Protein AF-J4GUA0-F1 (afdb_monomer_lite)

Structure (mmCIF, N/CA/C/O backbone):
data_AF-J4GUA0-F1
#
_entry.id   AF-J4GUA0-F1
#
loop_
_atom_site.group_PDB
_atom_site.id
_atom_site.type_symbol
_atom_site.label_atom_id
_atom_site.label_alt_id
_atom_site.label_comp_id
_atom_site.label_asym_id
_atom_site.label_entity_id
_atom_site.label_seq_id
_atom_site.pdbx_PDB_ins_code
_atom_site.Cartn_x
_atom_site.Cartn_y
_atom_site.Cartn_z
_atom_site.occupancy
_atom_site.B_iso_or_equiv
_atom_site.auth_seq_id
_atom_site.auth_comp_id
_atom_site.auth_asym_id
_atom_site.auth_atom_id
_atom_site.pdbx_PDB_model_num
ATOM 1 N N . MET A 1 1 ? -9.882 11.630 -5.576 1.00 51.41 1 MET A N 1
ATOM 2 C CA . MET A 1 1 ? -10.985 12.490 -5.086 1.00 51.41 1 MET A CA 1
ATOM 3 C C . MET A 1 1 ? -12.360 11.864 -5.324 1.00 51.41 1 MET A C 1
ATOM 5 O O . MET A 1 1 ? -13.054 11.654 -4.345 1.00 51.41 1 MET A O 1
ATOM 9 N N . LEU A 1 2 ? -12.732 11.453 -6.547 1.00 52.97 2 LEU A N 1
ATOM 10 C CA . LEU A 1 2 ? -14.028 10.782 -6.802 1.00 52.97 2 LEU A CA 1
ATOM 11 C C . LEU A 1 2 ? -14.232 9.486 -5.990 1.00 52.97 2 LEU A C 1
ATOM 13 O O . LEU A 1 2 ? -15.290 9.285 -5.406 1.00 52.97 2 LEU A O 1
ATOM 17 N N . ILE A 1 3 ? -13.191 8.656 -5.872 1.00 54.25 3 ILE A N 1
ATOM 18 C CA . ILE A 1 3 ? -13.221 7.415 -5.076 1.00 54.25 3 ILE A CA 1
ATOM 19 C C . ILE A 1 3 ? -13.455 7.694 -3.584 1.00 54.25 3 ILE A C 1
ATOM 21 O O . ILE A 1 3 ? -14.158 6.934 -2.933 1.00 54.25 3 ILE A O 1
ATOM 25 N N . ALA A 1 4 ? -12.938 8.806 -3.049 1.00 51.50 4 ALA A N 1
ATOM 26 C CA . ALA A 1 4 ? -13.151 9.177 -1.650 1.00 51.50 4 ALA A CA 1
ATOM 27 C C . ALA A 1 4 ? -14.615 9.575 -1.385 1.00 51.50 4 ALA A C 1
ATOM 29 O O . ALA A 1 4 ? -15.193 9.144 -0.395 1.00 51.50 4 ALA A O 1
ATOM 30 N N . ILE A 1 5 ? -15.242 10.306 -2.315 1.00 55.47 5 ILE A N 1
ATOM 31 C CA . ILE A 1 5 ? -16.654 10.720 -2.215 1.00 55.47 5 ILE A CA 1
ATOM 32 C C . ILE A 1 5 ? -17.587 9.503 -2.274 1.00 55.47 5 ILE A C 1
ATOM 34 O O . ILE A 1 5 ? -18.541 9.408 -1.504 1.00 55.47 5 ILE A O 1
ATOM 38 N N . VAL A 1 6 ? -17.299 8.547 -3.162 1.00 53.62 6 VAL A N 1
ATOM 39 C CA . VAL A 1 6 ? -18.098 7.318 -3.284 1.00 53.62 6 VAL A CA 1
ATOM 40 C C . VAL A 1 6 ? -17.832 6.369 -2.107 1.00 53.62 6 VAL A C 1
ATOM 42 O O . VAL A 1 6 ? -18.768 5.769 -1.583 1.00 53.62 6 VAL A O 1
ATOM 45 N N . SER A 1 7 ? -16.592 6.301 -1.611 1.00 45.50 7 SER A N 1
ATOM 46 C CA . SER A 1 7 ? -16.235 5.523 -0.417 1.00 45.50 7 SER A CA 1
ATOM 47 C C . SER A 1 7 ? -16.926 6.034 0.850 1.00 45.50 7 SER A C 1
ATOM 49 O O . SER A 1 7 ? -17.298 5.223 1.700 1.00 45.50 7 SER A O 1
ATOM 51 N N . ASP A 1 8 ? -17.126 7.347 0.987 1.00 51.31 8 ASP A N 1
ATOM 52 C CA . ASP A 1 8 ? -17.860 7.920 2.121 1.00 51.31 8 ASP A CA 1
ATOM 53 C C . ASP A 1 8 ? -19.369 7.634 2.053 1.00 51.31 8 ASP A C 1
ATOM 55 O O . ASP A 1 8 ? -20.031 7.573 3.090 1.00 51.31 8 ASP A O 1
ATOM 59 N N . HIS A 1 9 ? -19.913 7.371 0.860 1.00 50.91 9 HIS A N 1
ATOM 60 C CA . HIS A 1 9 ? -21.329 7.038 0.684 1.00 50.91 9 HIS A CA 1
ATOM 61 C C . HIS A 1 9 ? -21.666 5.573 0.999 1.00 50.91 9 HIS A C 1
ATOM 63 O O . HIS A 1 9 ? -22.786 5.279 1.410 1.00 50.91 9 HIS A O 1
ATOM 69 N N . VAL A 1 10 ? -20.715 4.647 0.834 1.00 51.78 10 VAL A N 1
ATOM 70 C CA . VAL A 1 10 ? -20.995 3.197 0.870 1.00 51.78 10 VAL A CA 1
ATOM 71 C C . VAL A 1 10 ? -20.674 2.544 2.224 1.00 51.78 10 VAL A C 1
ATOM 73 O O . VAL A 1 10 ? -21.127 1.432 2.478 1.00 51.78 10 VAL A O 1
ATOM 76 N N . ARG A 1 11 ? -19.944 3.213 3.133 1.00 54.41 11 ARG A N 1
ATOM 77 C CA . ARG A 1 11 ? -19.589 2.702 4.487 1.00 54.41 11 ARG A CA 1
ATOM 78 C C . ARG A 1 11 ? -18.947 1.292 4.523 1.00 54.41 11 ARG A C 1
ATOM 80 O O . ARG A 1 11 ? -18.883 0.687 5.588 1.00 54.41 11 ARG A O 1
ATOM 87 N N . HIS A 1 12 ? -18.462 0.804 3.379 1.00 55.50 12 HIS A N 1
ATOM 88 C CA . HIS A 1 12 ? -17.661 -0.411 3.210 1.00 55.50 12 HIS A CA 1
ATOM 89 C C . HIS A 1 12 ? -16.348 -0.027 2.519 1.00 55.50 12 HIS A C 1
ATOM 91 O O . HIS A 1 12 ? -16.180 -0.199 1.311 1.00 55.50 12 HIS A O 1
ATOM 97 N N . ARG A 1 13 ? -15.440 0.574 3.286 1.00 61.31 13 ARG A N 1
ATOM 98 C CA . ARG A 1 13 ? -14.156 1.134 2.851 1.00 61.31 13 ARG A CA 1
ATOM 99 C C . ARG A 1 13 ? -13.193 0.054 2.356 1.00 61.31 13 ARG A C 1
ATOM 101 O O . ARG A 1 13 ? -12.411 0.333 1.452 1.00 61.31 13 ARG A O 1
ATOM 108 N N . PHE A 1 14 ? -13.322 -1.188 2.824 1.00 56.19 14 PHE A N 1
ATOM 109 C CA . PHE A 1 14 ? -12.515 -2.317 2.354 1.00 56.19 14 PHE A CA 1
ATOM 110 C C . PHE A 1 14 ? -12.604 -2.574 0.838 1.00 56.19 14 PHE A C 1
ATOM 112 O O . PHE A 1 14 ? -11.582 -2.768 0.177 1.00 56.19 14 PHE A O 1
ATOM 119 N N . LEU A 1 15 ? -13.802 -2.506 0.245 1.00 56.09 15 LEU A N 1
ATOM 120 C CA . LEU A 1 15 ? -13.979 -2.695 -1.205 1.00 56.09 15 LEU A CA 1
ATOM 121 C C . LEU A 1 15 ? -13.287 -1.588 -2.017 1.00 56.09 15 LEU A C 1
ATOM 123 O O . LEU A 1 15 ? -12.772 -1.845 -3.105 1.00 56.09 15 LEU A O 1
ATOM 127 N N . PHE A 1 16 ? -13.213 -0.374 -1.467 1.00 63.28 16 PHE A N 1
ATOM 128 C CA . PHE A 1 16 ? -12.541 0.762 -2.100 1.00 63.28 16 PHE A CA 1
ATOM 129 C C . PHE A 1 16 ? -11.023 0.738 -1.952 1.00 63.28 16 PHE A C 1
ATOM 131 O O . PHE A 1 16 ? -10.357 1.455 -2.689 1.00 63.28 16 PHE A O 1
ATOM 138 N N . VAL A 1 17 ? -10.471 -0.081 -1.055 1.00 66.38 17 VAL A N 1
ATOM 139 C CA . VAL A 1 17 ? -9.029 -0.359 -1.000 1.00 66.38 17 VAL A CA 1
ATOM 140 C C . VAL A 1 17 ? -8.678 -1.519 -1.932 1.00 66.38 17 VAL A C 1
ATOM 142 O O . VAL A 1 17 ? -7.680 -1.458 -2.640 1.00 66.38 17 VAL A O 1
ATOM 145 N N . LEU A 1 18 ? -9.522 -2.549 -2.016 1.00 69.25 18 LEU A N 1
ATOM 146 C CA . LEU A 1 18 ? -9.222 -3.747 -2.804 1.00 69.25 18 LEU A CA 1
ATOM 147 C C . LEU A 1 18 ? -9.237 -3.493 -4.322 1.00 69.25 18 LEU A C 1
ATOM 149 O O . LEU A 1 18 ? -8.369 -3.995 -5.037 1.00 69.25 18 LEU A O 1
ATOM 153 N N . ILE A 1 19 ? -10.178 -2.680 -4.820 1.00 73.38 19 ILE A N 1
ATOM 154 C CA . ILE A 1 19 ? -10.300 -2.386 -6.260 1.00 73.38 19 ILE A CA 1
ATOM 155 C C . ILE A 1 19 ? -9.072 -1.618 -6.797 1.00 73.38 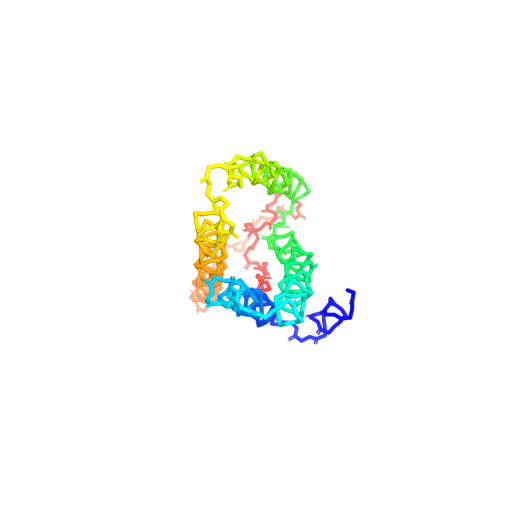19 ILE A C 1
ATOM 157 O O . ILE A 1 19 ? -8.475 -2.077 -7.773 1.00 73.38 19 ILE A O 1
ATOM 161 N N . PRO A 1 20 ? -8.626 -0.498 -6.191 1.00 75.62 20 PRO A N 1
ATOM 162 C CA . PRO A 1 20 ? -7.440 0.223 -6.654 1.00 75.62 20 PRO A CA 1
ATOM 163 C C . PRO A 1 20 ? -6.148 -0.583 -6.542 1.00 75.62 20 PRO A C 1
ATOM 165 O O . PRO A 1 20 ? -5.301 -0.498 -7.430 1.00 75.62 20 PRO A O 1
ATOM 168 N N . THR A 1 21 ? -6.009 -1.395 -5.492 1.00 76.69 21 THR A N 1
ATOM 169 C CA . THR A 1 21 ? -4.830 -2.247 -5.292 1.00 76.69 21 THR A CA 1
ATOM 170 C C . THR A 1 21 ? -4.762 -3.354 -6.346 1.00 76.69 21 THR A C 1
ATOM 172 O O . THR A 1 21 ? -3.686 -3.631 -6.873 1.00 76.69 21 THR A O 1
ATOM 175 N N . ALA A 1 22 ? -5.906 -3.918 -6.752 1.00 79.94 22 ALA A N 1
ATOM 176 C CA . ALA A 1 22 ? -5.976 -4.857 -7.873 1.00 79.94 22 ALA A CA 1
ATOM 177 C C . ALA A 1 22 ? -5.629 -4.193 -9.220 1.00 79.94 22 ALA A C 1
ATOM 179 O O . ALA A 1 22 ? -4.912 -4.782 -10.030 1.00 79.94 22 ALA A O 1
ATOM 180 N N . ILE A 1 23 ? -6.081 -2.953 -9.448 1.00 82.44 23 ILE A N 1
ATOM 181 C CA . ILE A 1 23 ? -5.736 -2.170 -10.648 1.00 82.44 23 ILE A CA 1
ATOM 182 C C . ILE A 1 23 ? -4.230 -1.870 -10.690 1.00 82.44 23 ILE A C 1
ATOM 184 O O . ILE A 1 23 ? -3.598 -2.031 -11.735 1.00 82.44 23 ILE A O 1
ATOM 188 N N . ALA A 1 24 ? -3.640 -1.488 -9.553 1.00 81.62 24 ALA A N 1
ATOM 189 C CA . ALA A 1 24 ? -2.202 -1.264 -9.438 1.00 81.62 24 ALA A CA 1
ATOM 190 C C . ALA A 1 24 ? -1.409 -2.548 -9.732 1.00 81.62 24 ALA A C 1
ATOM 192 O O . ALA A 1 24 ? -0.466 -2.519 -10.521 1.00 81.62 24 ALA A O 1
ATOM 193 N N . LEU A 1 25 ? -1.829 -3.682 -9.158 1.00 84.38 25 LEU A N 1
ATOM 194 C CA . LEU A 1 25 ? -1.208 -4.986 -9.394 1.00 84.38 25 LEU A CA 1
ATOM 195 C C . LEU A 1 25 ? -1.251 -5.372 -10.879 1.00 84.38 25 LEU A C 1
ATOM 197 O O . LEU A 1 25 ? -0.228 -5.764 -11.434 1.00 84.38 25 LEU A O 1
ATOM 201 N N . ALA A 1 26 ? -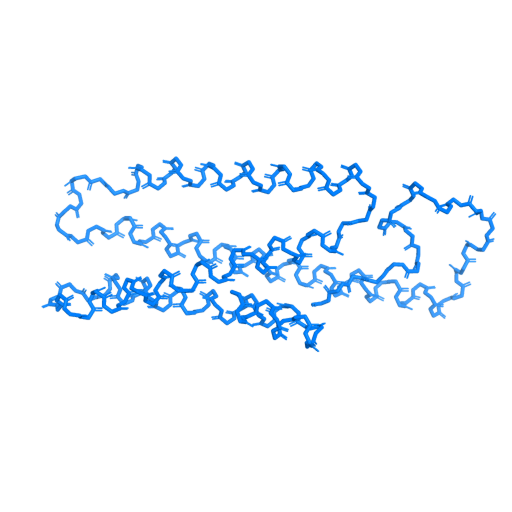2.401 -5.208 -11.538 1.00 84.19 26 ALA A N 1
ATOM 202 C CA . ALA A 1 26 ? -2.538 -5.478 -12.967 1.00 84.19 26 ALA A CA 1
ATOM 203 C C . ALA A 1 26 ? -1.589 -4.605 -13.810 1.00 84.19 26 ALA A C 1
ATOM 205 O O . ALA A 1 26 ? -0.925 -5.120 -14.707 1.00 84.19 26 ALA A O 1
ATOM 206 N N . GLY A 1 27 ? -1.464 -3.312 -13.487 1.00 80.88 27 GLY A N 1
ATOM 207 C CA . GLY A 1 27 ? -0.523 -2.405 -14.153 1.00 80.88 27 GLY A CA 1
ATOM 208 C C . GLY A 1 27 ? 0.934 -2.861 -14.025 1.00 80.88 27 GLY A C 1
ATOM 209 O O . GLY A 1 27 ? 1.641 -2.947 -15.030 1.00 80.88 27 GLY A O 1
ATOM 210 N N . PHE A 1 28 ? 1.371 -3.233 -12.817 1.00 82.56 28 PHE A N 1
ATOM 211 C CA . PHE A 1 28 ? 2.736 -3.724 -12.589 1.00 82.56 28 PHE A CA 1
ATOM 212 C C . PHE A 1 28 ? 3.011 -5.086 -13.242 1.00 82.56 28 PHE A C 1
ATOM 214 O O . PHE A 1 28 ? 4.105 -5.295 -13.761 1.00 82.56 28 PHE A O 1
ATOM 221 N N . VAL A 1 29 ? 2.032 -5.995 -13.280 1.00 84.31 29 VAL A N 1
ATOM 222 C CA . VAL A 1 29 ? 2.168 -7.289 -13.974 1.00 84.31 29 VAL A CA 1
ATOM 223 C C . VAL A 1 29 ? 2.322 -7.093 -15.485 1.00 84.31 29 VAL A C 1
ATOM 225 O O . VAL A 1 29 ? 3.149 -7.761 -16.104 1.00 84.31 29 VAL A O 1
ATOM 228 N N . ILE A 1 30 ? 1.581 -6.155 -16.084 1.00 81.81 30 ILE A N 1
ATOM 229 C CA . ILE A 1 30 ? 1.712 -5.837 -17.514 1.00 81.81 30 ILE A CA 1
ATOM 230 C C . ILE A 1 30 ? 3.092 -5.232 -17.812 1.00 81.81 30 ILE A C 1
ATOM 232 O O . ILE A 1 30 ? 3.722 -5.625 -18.791 1.00 81.81 30 ILE A O 1
ATOM 236 N N . LEU A 1 31 ? 3.589 -4.337 -16.950 1.00 80.19 31 LEU A N 1
ATOM 237 C CA . LEU A 1 31 ? 4.944 -3.772 -17.046 1.00 80.19 31 LEU A CA 1
ATOM 238 C C . LEU A 1 31 ? 6.047 -4.834 -16.915 1.00 80.19 31 LEU A C 1
ATOM 240 O O . LEU A 1 31 ? 7.079 -4.720 -17.571 1.00 80.19 31 LEU A O 1
ATOM 244 N N . LEU A 1 32 ? 5.827 -5.874 -16.104 1.00 80.31 32 LEU A N 1
ATOM 245 C CA . LEU A 1 32 ? 6.768 -6.985 -15.950 1.00 80.31 32 LEU A CA 1
ATOM 246 C C . LEU A 1 32 ? 6.775 -7.927 -17.163 1.00 80.31 32 LEU A C 1
ATOM 248 O O . LEU A 1 32 ? 7.816 -8.485 -17.487 1.00 80.31 32 LEU A O 1
ATOM 252 N N . MET A 1 33 ? 5.625 -8.153 -17.802 1.00 79.88 33 MET A N 1
ATOM 253 C CA . MET A 1 33 ? 5.488 -9.157 -18.866 1.00 79.88 33 MET A CA 1
ATOM 254 C C . MET A 1 33 ? 5.716 -8.600 -20.271 1.00 79.88 33 MET A C 1
ATOM 256 O O . MET A 1 33 ? 6.117 -9.349 -21.161 1.00 79.88 33 MET A O 1
ATOM 260 N N . VAL A 1 34 ? 5.431 -7.315 -20.503 1.00 77.56 34 VAL A N 1
ATOM 261 C CA . VAL A 1 34 ? 5.468 -6.731 -21.847 1.00 77.56 34 VAL A CA 1
ATOM 262 C C . VAL A 1 34 ? 6.649 -5.783 -21.996 1.00 77.56 34 VAL A C 1
ATOM 264 O O . VAL A 1 34 ? 6.613 -4.639 -21.545 1.00 77.56 34 VAL A O 1
ATOM 267 N N . HIS A 1 35 ? 7.678 -6.247 -22.712 1.00 74.19 35 HIS A N 1
ATOM 268 C CA . HIS A 1 35 ? 8.873 -5.458 -23.039 1.00 74.19 35 HIS A CA 1
ATOM 269 C C . HIS A 1 35 ? 8.915 -4.926 -24.476 1.00 74.19 35 HIS A C 1
ATOM 271 O O . HIS A 1 35 ? 9.658 -3.989 -24.749 1.00 74.19 35 HIS A O 1
ATOM 277 N N . ASP A 1 36 ? 8.078 -5.461 -25.367 1.00 75.88 36 ASP A N 1
ATOM 278 C CA . ASP A 1 36 ? 8.202 -5.238 -26.816 1.00 75.88 36 ASP A CA 1
ATOM 279 C C . ASP A 1 36 ? 7.297 -4.114 -27.364 1.00 75.88 36 ASP A C 1
ATOM 281 O O . ASP A 1 36 ? 7.389 -3.758 -28.536 1.00 75.88 36 ASP A O 1
ATOM 285 N N . ASN A 1 37 ? 6.417 -3.534 -26.533 1.00 80.88 37 ASN A N 1
ATOM 286 C CA . ASN A 1 37 ? 5.425 -2.533 -26.952 1.00 80.88 37 ASN A CA 1
ATOM 287 C C . ASN A 1 37 ? 5.422 -1.289 -26.049 1.00 80.88 37 ASN A C 1
ATOM 289 O O . ASN A 1 37 ? 4.762 -1.266 -25.007 1.00 80.88 37 ASN A O 1
ATOM 293 N N . ALA A 1 38 ? 6.069 -0.209 -26.499 1.00 80.81 38 ALA A N 1
ATOM 294 C CA . ALA A 1 38 ? 6.164 1.052 -25.752 1.00 80.81 38 ALA A CA 1
ATOM 295 C C . ALA A 1 38 ? 4.791 1.681 -25.428 1.00 80.81 38 ALA A C 1
ATOM 297 O O . ALA A 1 38 ? 4.585 2.197 -24.332 1.00 80.81 38 ALA A O 1
ATOM 298 N N . HIS A 1 39 ? 3.816 1.594 -26.343 1.00 83.25 39 HIS A N 1
ATOM 299 C CA . HIS A 1 39 ? 2.460 2.111 -26.106 1.00 83.25 39 HIS A CA 1
ATOM 300 C C . HIS A 1 39 ? 1.740 1.383 -24.966 1.00 83.25 39 HIS A C 1
ATOM 302 O O . HIS A 1 39 ? 1.040 2.015 -24.173 1.00 83.25 39 HIS A O 1
ATOM 308 N N . LEU A 1 40 ? 1.929 0.063 -24.862 1.00 82.38 40 LEU A N 1
ATOM 309 C CA . LEU A 1 40 ? 1.295 -0.736 -23.817 1.00 82.38 40 LEU A CA 1
ATOM 310 C C . LEU A 1 40 ? 1.970 -0.509 -22.462 1.00 82.38 40 LEU A C 1
ATOM 312 O O . LEU A 1 40 ? 1.276 -0.374 -21.460 1.00 82.38 40 LEU A O 1
ATOM 316 N N . GLN A 1 41 ? 3.299 -0.395 -22.436 1.00 80.56 41 GLN A N 1
ATOM 317 C CA . GLN A 1 41 ? 4.043 -0.031 -21.227 1.00 80.56 41 GLN A CA 1
ATOM 318 C C . GLN A 1 41 ? 3.629 1.338 -20.696 1.00 80.56 41 GLN A C 1
ATOM 320 O O . GLN A 1 41 ? 3.420 1.498 -19.495 1.00 80.56 41 GLN A O 1
ATOM 325 N N . TYR A 1 42 ? 3.456 2.314 -21.591 1.00 81.69 42 TYR A N 1
ATOM 326 C CA . TYR A 1 42 ? 2.991 3.642 -21.214 1.00 81.69 42 TYR A CA 1
ATOM 327 C C . TYR A 1 42 ? 1.588 3.565 -20.604 1.00 81.69 42 TYR A C 1
ATOM 329 O O . TYR A 1 42 ? 1.388 4.014 -19.480 1.00 81.69 42 TYR A O 1
ATOM 337 N N . ALA A 1 43 ? 0.635 2.903 -21.268 1.00 84.81 43 ALA A N 1
ATOM 338 C CA . ALA A 1 43 ? -0.714 2.714 -20.729 1.00 84.81 43 ALA A CA 1
ATOM 339 C C . ALA A 1 43 ? -0.720 1.977 -19.373 1.00 84.81 43 ALA A C 1
ATOM 341 O O . ALA A 1 43 ? -1.437 2.377 -18.455 1.00 84.81 43 ALA A O 1
ATOM 342 N N . ALA A 1 44 ? 0.110 0.943 -19.219 1.00 84.94 44 ALA A N 1
ATOM 343 C CA . ALA A 1 44 ? 0.256 0.192 -17.974 1.00 84.94 44 ALA A CA 1
ATOM 344 C C . ALA A 1 44 ? 0.830 1.048 -16.834 1.00 84.94 44 ALA A C 1
ATOM 346 O O . ALA A 1 44 ? 0.388 0.920 -15.692 1.00 84.94 44 ALA A O 1
ATOM 347 N N . LEU A 1 45 ? 1.748 1.972 -17.138 1.00 85.62 45 LEU A N 1
ATOM 348 C CA . LEU A 1 45 ? 2.283 2.925 -16.168 1.00 85.62 45 LEU A CA 1
ATOM 349 C C . LEU A 1 45 ? 1.206 3.897 -15.670 1.00 85.62 45 LEU A C 1
ATOM 351 O O . LEU A 1 45 ? 1.105 4.128 -14.465 1.00 85.62 45 LEU A O 1
ATOM 355 N N . PHE A 1 46 ? 0.359 4.417 -16.567 1.00 85.56 46 PHE A N 1
ATOM 356 C CA . PHE A 1 46 ? -0.789 5.240 -16.164 1.00 85.56 46 PHE A CA 1
ATOM 357 C C . PHE A 1 46 ? -1.766 4.454 -15.296 1.00 85.56 46 PHE A C 1
ATOM 359 O O . PHE A 1 46 ? -2.231 4.969 -14.281 1.00 85.56 46 PHE A O 1
ATOM 366 N N . LEU A 1 47 ? -2.039 3.198 -15.654 1.00 85.19 47 LEU A N 1
ATOM 367 C CA . LEU A 1 47 ? -2.928 2.334 -14.885 1.00 85.19 47 LEU A CA 1
ATOM 368 C C . LEU A 1 47 ? -2.383 2.072 -13.471 1.00 85.19 47 LEU A C 1
ATOM 370 O O . LEU A 1 47 ? -3.116 2.218 -12.491 1.00 85.19 47 LEU A O 1
ATOM 374 N N . ALA A 1 48 ? -1.088 1.759 -13.360 1.00 84.44 48 ALA A N 1
ATOM 375 C CA . ALA A 1 48 ? -0.414 1.558 -12.082 1.00 84.44 48 ALA A CA 1
ATOM 376 C C . ALA A 1 48 ? -0.447 2.831 -11.219 1.00 84.44 48 ALA A C 1
ATOM 378 O O . ALA A 1 48 ? -0.815 2.765 -10.046 1.00 84.44 48 ALA A O 1
ATOM 379 N N . ALA A 1 49 ? -0.139 3.994 -11.806 1.00 84.00 49 ALA A N 1
ATOM 380 C CA . ALA A 1 49 ? -0.185 5.280 -11.114 1.00 84.00 49 ALA A CA 1
ATOM 381 C C . ALA A 1 49 ? -1.602 5.613 -10.619 1.00 84.00 49 ALA A C 1
ATOM 383 O O . ALA A 1 49 ? -1.795 5.986 -9.464 1.00 84.00 49 ALA A O 1
ATOM 384 N N . MET A 1 50 ? -2.623 5.435 -11.459 1.00 84.00 50 MET A N 1
ATOM 385 C CA . MET A 1 50 ? -4.012 5.675 -11.061 1.00 84.00 50 MET A CA 1
ATOM 386 C C . MET A 1 50 ? -4.435 4.796 -9.875 1.00 84.00 50 MET A C 1
ATOM 388 O O . MET A 1 50 ? -5.094 5.291 -8.955 1.00 84.00 50 MET A O 1
ATOM 392 N N . GLY A 1 51 ? -4.041 3.519 -9.868 1.00 80.25 51 GLY A N 1
ATOM 393 C CA . GLY A 1 51 ? -4.319 2.596 -8.767 1.00 80.25 51 GLY A CA 1
ATOM 394 C C . GLY A 1 51 ? -3.633 3.009 -7.461 1.00 80.25 51 GLY A C 1
ATOM 395 O O . GLY A 1 51 ? -4.294 3.157 -6.434 1.00 80.25 51 GLY A O 1
ATOM 396 N N . THR A 1 52 ? -2.327 3.280 -7.491 1.00 81.12 52 THR A N 1
ATOM 397 C CA . THR A 1 52 ? -1.556 3.618 -6.280 1.00 81.12 52 THR A CA 1
ATOM 398 C C . THR A 1 52 ? -1.966 4.962 -5.674 1.00 81.12 52 THR A C 1
ATOM 400 O O . THR A 1 52 ? -2.183 5.053 -4.463 1.00 81.12 52 THR A O 1
ATOM 403 N N . TYR A 1 53 ? -2.165 5.995 -6.501 1.00 82.12 53 TYR A N 1
ATOM 404 C CA . TYR A 1 53 ? -2.582 7.319 -6.025 1.00 82.12 53 TYR A CA 1
ATOM 405 C C . TYR A 1 53 ? -4.011 7.346 -5.480 1.00 82.12 53 TYR A C 1
ATOM 407 O O . TYR A 1 53 ? -4.333 8.197 -4.647 1.00 82.12 53 TYR A O 1
ATOM 415 N N . SER A 1 54 ? -4.883 6.440 -5.929 1.00 78.19 54 SER A N 1
ATOM 416 C CA . SER A 1 54 ? -6.238 6.336 -5.385 1.00 78.19 54 SER A CA 1
ATOM 417 C C . SER A 1 54 ? -6.314 5.483 -4.119 1.00 78.19 54 SER A C 1
ATOM 419 O O . SER A 1 54 ? -7.092 5.832 -3.231 1.00 78.19 54 SER A O 1
ATOM 421 N N . ALA A 1 55 ? -5.484 4.443 -3.988 1.00 77.94 55 ALA A N 1
ATOM 422 C CA . ALA A 1 55 ? -5.425 3.593 -2.797 1.00 77.94 55 ALA A CA 1
ATOM 423 C C . ALA A 1 55 ? -4.913 4.345 -1.553 1.00 77.94 55 ALA A C 1
ATOM 425 O O . ALA A 1 55 ? -5.510 4.250 -0.479 1.00 77.94 55 ALA A O 1
ATOM 426 N N . MET A 1 56 ? -3.844 5.140 -1.701 1.00 81.06 56 MET A N 1
ATOM 427 C CA . MET A 1 56 ? -3.164 5.808 -0.582 1.00 81.06 56 MET A CA 1
ATOM 428 C C . MET A 1 56 ? -4.093 6.653 0.319 1.00 81.06 56 MET A C 1
ATOM 430 O O . MET A 1 56 ? -4.110 6.421 1.530 1.00 81.06 56 MET A O 1
ATOM 434 N N . PRO A 1 57 ? -4.901 7.606 -0.196 1.00 78.56 57 PRO A N 1
ATOM 435 C CA . PRO A 1 57 ? -5.767 8.421 0.658 1.00 78.56 57 PRO A CA 1
ATOM 436 C C . PRO A 1 57 ? -6.901 7.618 1.304 1.00 78.56 57 PRO A C 1
ATOM 438 O O . PRO A 1 57 ? -7.314 7.945 2.416 1.00 78.56 57 PRO A O 1
ATOM 441 N N . VAL A 1 58 ? -7.402 6.573 0.637 1.00 76.75 58 VAL A N 1
ATOM 442 C CA . VAL A 1 58 ? -8.471 5.717 1.175 1.00 76.75 58 VAL A CA 1
ATOM 443 C C . VAL A 1 58 ? -7.943 4.910 2.360 1.00 76.75 58 VAL A C 1
ATOM 445 O O . VAL A 1 58 ? -8.576 4.899 3.413 1.00 76.75 58 VAL A O 1
ATOM 448 N N . MET A 1 59 ? -6.751 4.322 2.230 1.00 76.00 59 MET A N 1
ATOM 449 C CA . MET A 1 59 ? -6.097 3.561 3.298 1.00 76.00 59 MET A CA 1
ATOM 450 C C . MET A 1 59 ? -5.774 4.440 4.515 1.00 76.00 59 MET A C 1
ATOM 452 O O . MET A 1 59 ? -6.065 4.062 5.649 1.00 76.00 59 MET A O 1
ATOM 456 N N . VAL A 1 60 ? -5.231 5.646 4.301 1.00 79.19 60 VAL A N 1
ATOM 457 C CA . VAL A 1 60 ? -4.951 6.602 5.391 1.00 79.19 60 VAL A CA 1
ATOM 458 C C . VAL A 1 60 ? -6.241 7.049 6.078 1.00 79.19 60 VAL A C 1
ATOM 460 O O . VAL A 1 60 ? -6.299 7.105 7.307 1.00 79.19 60 VAL A O 1
ATOM 463 N N . CYS A 1 61 ? -7.292 7.345 5.308 1.00 76.56 61 CYS A N 1
ATOM 464 C CA . CYS A 1 61 ? -8.589 7.722 5.863 1.00 76.56 61 CYS A CA 1
ATOM 465 C C . CYS A 1 61 ? -9.184 6.587 6.702 1.00 76.56 61 CYS A C 1
ATOM 467 O O . CYS A 1 61 ? -9.632 6.829 7.821 1.00 76.56 61 CYS A O 1
ATOM 469 N N . TRP A 1 62 ? -9.146 5.352 6.196 1.00 72.62 62 TRP A N 1
ATOM 470 C CA . TRP A 1 62 ? -9.664 4.178 6.894 1.00 72.62 62 TRP A CA 1
ATOM 471 C C . TRP A 1 62 ? -8.926 3.918 8.208 1.00 72.62 62 TRP A C 1
ATOM 473 O O . TRP A 1 62 ? -9.568 3.788 9.252 1.00 72.62 62 TRP A O 1
ATOM 483 N N . PHE A 1 63 ? -7.591 3.962 8.179 1.00 75.50 63 PHE A N 1
ATOM 484 C CA . PHE A 1 63 ? -6.767 3.835 9.375 1.00 75.50 63 PHE A CA 1
ATOM 485 C C . PHE A 1 63 ? -7.083 4.940 10.393 1.00 75.50 63 PHE A C 1
ATOM 487 O O . PHE A 1 63 ? -7.381 4.651 11.547 1.00 75.50 63 PHE A O 1
ATOM 494 N N . ASN A 1 64 ? -7.119 6.207 9.969 1.00 71.25 64 ASN A N 1
ATOM 495 C CA . ASN A 1 64 ? -7.392 7.335 10.864 1.00 71.25 64 ASN A CA 1
ATOM 496 C C . ASN A 1 64 ? -8.786 7.262 11.505 1.00 71.25 64 ASN A C 1
ATOM 498 O O . ASN A 1 64 ? -8.937 7.623 12.669 1.00 71.25 64 ASN A O 1
ATOM 502 N N . THR A 1 65 ? -9.791 6.780 10.768 1.00 71.69 65 THR A N 1
ATOM 503 C CA . THR A 1 65 ? -11.151 6.617 11.301 1.00 71.69 65 THR A CA 1
ATOM 504 C C . THR A 1 65 ? -11.327 5.445 12.246 1.00 71.69 65 THR A C 1
ATOM 506 O O . THR A 1 65 ? -12.356 5.391 12.897 1.00 71.69 65 THR A O 1
ATOM 509 N N . ASN A 1 66 ? -10.373 4.522 12.308 1.00 66.88 66 ASN A N 1
ATOM 510 C CA . ASN A 1 66 ? -10.387 3.404 13.247 1.00 66.88 66 ASN A CA 1
ATOM 511 C C . ASN A 1 66 ? -9.469 3.653 14.452 1.00 66.88 66 ASN A C 1
ATOM 513 O O . ASN A 1 66 ? -9.274 2.749 15.256 1.00 66.88 66 ASN A O 1
ATOM 517 N N . LEU A 1 67 ? -8.872 4.843 14.559 1.00 67.81 67 LEU A N 1
ATOM 518 C CA . LEU A 1 67 ? -8.210 5.289 15.775 1.00 67.81 67 LEU A CA 1
ATOM 519 C C . LEU A 1 67 ? -9.073 6.369 16.432 1.00 67.81 67 LEU A C 1
ATOM 521 O O . LEU A 1 67 ? -9.399 7.382 15.817 1.00 67.81 67 LEU A O 1
ATOM 525 N N . ALA A 1 68 ? -9.375 6.209 17.709 1.00 55.66 68 ALA A N 1
ATOM 526 C CA . ALA A 1 68 ? -10.087 7.156 18.544 1.00 55.66 68 ALA A CA 1
ATOM 527 C C . ALA A 1 68 ? -9.204 7.609 19.710 1.00 55.66 68 ALA A C 1
ATOM 529 O O . ALA A 1 68 ? -8.407 6.866 20.289 1.00 55.66 68 ALA A O 1
ATOM 530 N N . GLY A 1 69 ? -9.338 8.897 20.027 1.00 62.91 69 GLY A N 1
ATOM 531 C CA . GLY A 1 69 ? -8.409 9.645 20.872 1.00 62.91 69 GLY A CA 1
ATOM 532 C C . GLY A 1 69 ? -7.391 10.439 20.043 1.00 62.91 69 GLY A C 1
ATOM 533 O O . GLY A 1 69 ? -6.704 9.898 19.174 1.00 62.91 69 GLY A O 1
ATOM 534 N N . HIS A 1 70 ? -7.279 11.742 20.316 1.00 70.38 70 HIS A N 1
ATOM 535 C CA . HIS A 1 70 ? -6.424 12.666 19.556 1.00 70.38 70 HIS A CA 1
ATOM 536 C C . HIS A 1 70 ? -4.943 12.259 19.560 1.00 70.38 70 HIS A C 1
ATOM 538 O O . HIS 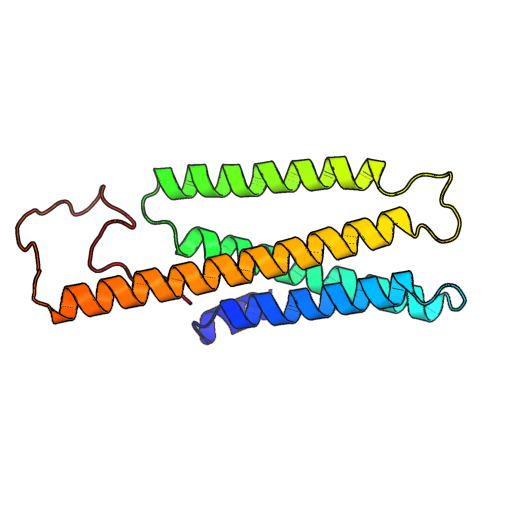A 1 70 ? -4.297 12.288 18.514 1.00 70.38 70 HIS A O 1
ATOM 544 N N . HIS A 1 71 ? -4.425 11.813 20.707 1.00 73.12 71 HIS A N 1
ATOM 545 C CA . HIS A 1 71 ? -3.029 11.392 20.840 1.00 73.12 71 HIS A CA 1
ATOM 546 C C . HIS A 1 71 ? -2.716 10.123 20.040 1.00 73.12 71 HIS A C 1
ATOM 548 O O . HIS A 1 71 ? -1.712 10.071 19.334 1.00 73.12 71 HIS A O 1
ATOM 554 N N . ARG A 1 72 ? -3.595 9.114 20.095 1.00 70.38 72 ARG A N 1
ATOM 555 C CA . ARG A 1 72 ? -3.398 7.848 19.374 1.00 70.38 72 ARG A CA 1
ATOM 556 C C . ARG A 1 72 ? -3.497 8.043 17.867 1.00 70.38 72 ARG A C 1
ATOM 558 O O . ARG A 1 72 ? -2.638 7.547 17.147 1.00 70.38 72 ARG A O 1
ATOM 565 N N . ARG A 1 73 ? -4.473 8.832 17.403 1.00 77.44 73 ARG A N 1
ATOM 566 C CA . ARG A 1 73 ? -4.595 9.215 15.987 1.00 77.44 73 ARG A CA 1
ATOM 567 C C . ARG A 1 73 ? -3.338 9.915 15.485 1.00 77.44 73 ARG A C 1
ATOM 569 O O . ARG A 1 73 ? -2.808 9.514 14.456 1.00 77.44 73 ARG A O 1
ATOM 576 N N . ALA A 1 74 ? -2.833 10.907 16.222 1.00 79.19 74 ALA A N 1
ATOM 577 C CA . ALA A 1 74 ? -1.631 11.639 15.831 1.00 79.19 74 ALA A CA 1
ATOM 578 C C . ALA A 1 74 ? -0.412 10.709 15.713 1.00 79.19 74 ALA A C 1
ATOM 580 O O . ALA A 1 74 ? 0.223 10.668 14.659 1.00 79.19 74 ALA A O 1
ATOM 581 N N . VAL A 1 75 ? -0.140 9.900 16.744 1.00 84.81 75 VAL A N 1
ATOM 582 C CA . VAL A 1 75 ? 0.988 8.952 16.745 1.00 84.81 75 VAL A CA 1
ATOM 583 C C . VAL A 1 75 ? 0.836 7.902 15.641 1.00 84.81 75 VAL A C 1
ATOM 585 O O . VAL A 1 75 ? 1.786 7.656 14.902 1.00 84.81 75 VAL A O 1
ATOM 588 N N . GLY A 1 76 ? -0.359 7.332 15.470 1.00 81.81 76 GLY A N 1
ATOM 589 C CA . GLY A 1 76 ? -0.635 6.342 14.431 1.00 81.81 76 GLY A CA 1
ATOM 590 C C . GLY A 1 76 ? -0.428 6.898 13.023 1.00 81.81 76 GLY A C 1
ATOM 591 O O . GLY A 1 76 ? 0.240 6.268 12.207 1.00 81.81 76 GLY A O 1
ATOM 592 N N . THR A 1 77 ? -0.938 8.102 12.738 1.00 82.00 77 THR A N 1
ATOM 593 C CA . THR A 1 77 ? -0.722 8.739 11.428 1.00 82.00 77 THR A CA 1
ATOM 594 C C . THR A 1 77 ? 0.740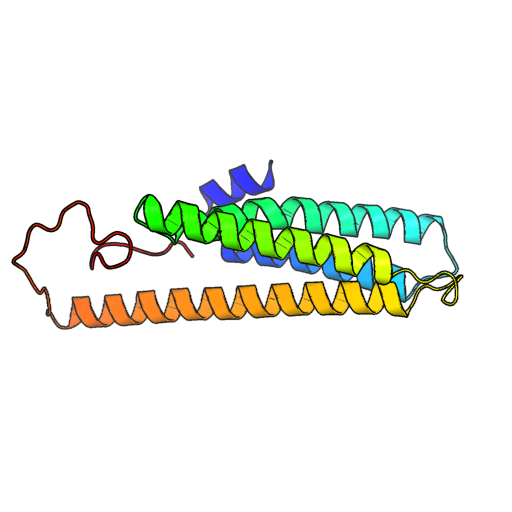 9.082 11.174 1.00 82.00 77 THR A C 1
ATOM 596 O O . THR A 1 77 ? 1.223 8.870 10.065 1.00 82.00 77 THR A O 1
ATOM 599 N N . ALA A 1 78 ? 1.467 9.560 12.189 1.00 85.62 78 ALA A N 1
ATOM 600 C CA . ALA A 1 78 ? 2.891 9.848 12.063 1.00 85.62 78 ALA A CA 1
ATOM 601 C C . ALA A 1 78 ? 3.687 8.573 11.753 1.00 85.62 78 ALA A C 1
ATOM 603 O O . ALA A 1 78 ? 4.576 8.589 10.904 1.00 85.62 78 ALA A O 1
ATOM 604 N N . TRP A 1 79 ? 3.326 7.455 12.385 1.00 87.19 79 TRP A N 1
ATOM 605 C CA . TRP A 1 79 ? 3.950 6.161 12.135 1.00 87.19 79 TRP A CA 1
ATOM 606 C C . TRP A 1 79 ? 3.672 5.652 10.716 1.00 87.19 79 TRP A C 1
ATOM 608 O O . TRP A 1 79 ? 4.603 5.257 10.014 1.00 87.19 79 TRP A O 1
ATOM 618 N N . GLN A 1 80 ? 2.421 5.754 10.254 1.00 84.25 80 GLN A N 1
ATOM 619 C CA . GLN A 1 80 ? 2.028 5.380 8.892 1.00 84.25 80 GLN A CA 1
ATOM 620 C C . GLN A 1 80 ? 2.790 6.195 7.833 1.00 84.25 80 GLN A C 1
ATOM 622 O O . GLN A 1 80 ? 3.333 5.632 6.883 1.00 84.25 80 GLN A O 1
ATOM 627 N N . VAL A 1 81 ? 2.887 7.516 8.015 1.00 86.56 81 VAL A N 1
ATOM 628 C CA . VAL A 1 81 ? 3.642 8.398 7.109 1.00 86.56 81 VAL A CA 1
ATOM 629 C C . VAL A 1 81 ? 5.147 8.117 7.182 1.00 86.56 81 VAL A C 1
ATOM 631 O O . VAL A 1 81 ? 5.824 8.120 6.153 1.00 86.56 81 VAL A O 1
ATOM 634 N N . GLY A 1 82 ? 5.682 7.827 8.371 1.00 87.25 82 GLY A N 1
ATOM 635 C CA . GLY A 1 82 ? 7.085 7.457 8.565 1.00 87.25 82 GLY A CA 1
ATOM 636 C C . GLY A 1 82 ? 7.472 6.211 7.766 1.00 87.25 82 GLY A C 1
ATOM 637 O O . GLY A 1 82 ? 8.443 6.243 7.011 1.00 87.25 82 GLY A O 1
ATOM 638 N N . PHE A 1 83 ? 6.666 5.149 7.844 1.00 85.75 83 PHE A N 1
ATOM 639 C CA . PHE A 1 83 ? 6.868 3.944 7.032 1.00 85.75 83 PHE A CA 1
ATOM 640 C C . PHE A 1 83 ? 6.751 4.209 5.528 1.00 85.75 83 PHE A C 1
ATOM 642 O O . PHE A 1 83 ? 7.536 3.665 4.752 1.00 85.75 83 PHE A O 1
ATOM 649 N N . GLY A 1 84 ? 5.837 5.092 5.115 1.00 84.44 84 GLY A N 1
ATOM 650 C CA . GLY A 1 84 ? 5.723 5.511 3.716 1.00 84.44 84 GLY A CA 1
ATOM 651 C C . GLY A 1 84 ? 7.021 6.111 3.160 1.00 84.44 84 GLY A C 1
ATOM 652 O O . GLY A 1 84 ? 7.415 5.801 2.037 1.00 84.44 84 GLY A O 1
ATOM 653 N N . ASN A 1 85 ? 7.739 6.905 3.961 1.00 88.25 85 ASN A N 1
ATOM 654 C CA . ASN A 1 85 ? 9.013 7.501 3.544 1.00 88.25 85 ASN A CA 1
ATOM 655 C C . ASN A 1 85 ? 10.131 6.460 3.374 1.00 88.25 85 ASN A C 1
ATOM 657 O O . ASN A 1 85 ? 10.940 6.582 2.455 1.00 88.25 85 ASN A O 1
ATOM 661 N N . ILE A 1 86 ? 10.155 5.407 4.200 1.00 87.50 86 ILE A N 1
ATOM 662 C CA . ILE A 1 86 ? 11.118 4.301 4.055 1.00 87.50 86 ILE A CA 1
ATOM 663 C C . ILE A 1 86 ? 10.920 3.596 2.707 1.00 87.50 86 ILE A C 1
ATOM 665 O O . ILE A 1 86 ? 11.896 3.292 2.023 1.00 87.50 86 ILE A O 1
ATOM 669 N N . GLY A 1 87 ? 9.666 3.407 2.281 1.00 83.38 87 GLY A N 1
ATOM 670 C CA . GLY A 1 87 ? 9.352 2.874 0.952 1.00 83.38 87 GLY A CA 1
ATOM 671 C C . GLY A 1 87 ? 9.946 3.717 -0.183 1.00 83.38 87 GLY A C 1
ATOM 672 O O . GLY A 1 87 ? 10.459 3.165 -1.154 1.00 83.38 87 GLY A O 1
ATOM 673 N N . GLY A 1 88 ? 9.963 5.045 -0.026 1.00 83.56 88 GLY A N 1
ATOM 674 C CA . GLY A 1 88 ? 10.608 5.962 -0.969 1.00 83.56 88 GLY A CA 1
ATOM 675 C C . GLY A 1 88 ? 12.120 5.749 -1.082 1.00 83.56 88 GLY A C 1
ATOM 676 O O . GLY A 1 88 ? 12.651 5.764 -2.187 1.00 83.56 88 GLY A O 1
ATOM 677 N N . ILE A 1 89 ? 12.808 5.477 0.032 1.00 86.31 89 ILE A N 1
ATOM 678 C CA . ILE A 1 89 ? 14.247 5.163 0.029 1.00 86.31 89 ILE A CA 1
ATOM 679 C C . ILE A 1 89 ? 14.496 3.851 -0.720 1.00 86.31 89 ILE A C 1
ATOM 681 O O . ILE A 1 89 ? 15.358 3.794 -1.593 1.00 86.31 89 ILE A O 1
ATOM 685 N N . ILE A 1 90 ? 13.710 2.811 -0.426 1.00 85.06 90 ILE A N 1
ATOM 686 C CA . ILE A 1 90 ? 13.834 1.499 -1.076 1.00 85.06 90 ILE A CA 1
ATOM 687 C C . ILE A 1 90 ? 13.618 1.618 -2.592 1.00 85.06 90 ILE A C 1
ATOM 689 O O . ILE A 1 90 ? 14.353 1.003 -3.361 1.00 85.06 90 ILE A O 1
ATOM 693 N N . ALA A 1 91 ? 12.665 2.447 -3.031 1.00 82.19 91 ALA A N 1
ATOM 694 C CA . ALA A 1 91 ? 12.373 2.649 -4.449 1.00 82.19 91 ALA A CA 1
ATOM 695 C C . ALA A 1 91 ? 13.572 3.197 -5.246 1.00 82.19 91 ALA A C 1
ATOM 697 O O . ALA A 1 91 ? 13.754 2.813 -6.399 1.00 82.19 91 ALA A O 1
ATOM 698 N N . VAL A 1 92 ? 14.420 4.038 -4.639 1.00 83.25 92 VAL A N 1
ATOM 699 C CA . VAL A 1 92 ? 15.622 4.585 -5.301 1.00 83.25 92 VAL A CA 1
ATOM 700 C C . VAL A 1 92 ? 16.663 3.495 -5.570 1.00 83.25 92 VAL A C 1
ATOM 702 O O . VAL A 1 92 ? 17.342 3.534 -6.592 1.00 83.25 92 VAL A O 1
ATOM 705 N N . TYR A 1 93 ? 16.762 2.499 -4.688 1.00 81.62 93 TYR A N 1
ATOM 706 C CA . TYR A 1 93 ? 17.692 1.375 -4.839 1.00 81.62 93 TYR A CA 1
ATOM 707 C C . TYR A 1 93 ? 17.105 0.195 -5.627 1.00 81.62 93 TYR A C 1
ATOM 709 O O . TYR A 1 93 ? 17.834 -0.734 -5.964 1.00 81.62 93 TYR A O 1
ATOM 717 N N . ALA A 1 94 ? 15.805 0.217 -5.929 1.00 78.12 94 ALA A N 1
ATOM 718 C CA . ALA A 1 94 ? 15.116 -0.862 -6.633 1.00 78.12 94 ALA A CA 1
ATOM 719 C C . ALA A 1 94 ? 15.395 -0.887 -8.147 1.00 78.12 94 ALA A C 1
ATOM 721 O O . ALA A 1 94 ? 15.304 -1.944 -8.767 1.00 78.12 94 ALA A O 1
ATOM 722 N N . PHE A 1 95 ? 15.718 0.262 -8.749 1.00 76.50 95 PHE A N 1
ATOM 723 C CA . PHE A 1 95 ? 15.987 0.390 -10.184 1.00 76.50 95 PHE A CA 1
ATOM 724 C C . PHE A 1 95 ? 17.489 0.525 -10.436 1.00 76.50 95 PHE A C 1
ATOM 726 O O . PHE A 1 95 ? 18.007 1.621 -10.651 1.00 76.50 95 PHE A O 1
ATOM 733 N N . LEU A 1 96 ? 18.200 -0.602 -10.387 1.00 75.06 96 LEU A N 1
ATOM 734 C CA . LEU A 1 96 ? 19.636 -0.631 -10.650 1.00 75.06 96 LEU A CA 1
ATOM 735 C C . LEU A 1 96 ? 19.919 -0.514 -12.154 1.00 75.06 96 LEU A C 1
ATOM 737 O O . LEU A 1 96 ? 19.250 -1.142 -12.974 1.00 75.06 96 LEU A O 1
ATOM 741 N N . ALA A 1 97 ? 20.936 0.269 -12.525 1.00 67.81 97 ALA A N 1
ATOM 742 C CA . ALA A 1 97 ? 21.342 0.439 -13.925 1.00 67.81 97 ALA A CA 1
ATOM 743 C C . ALA A 1 97 ? 21.812 -0.878 -14.577 1.00 67.81 97 ALA A C 1
ATOM 745 O O . ALA A 1 97 ? 21.725 -1.022 -15.793 1.00 67.81 97 ALA A O 1
ATOM 746 N N . GLU A 1 98 ? 22.266 -1.837 -13.765 1.00 67.12 98 GLU A N 1
ATOM 747 C CA . GLU A 1 98 ? 22.702 -3.171 -14.195 1.00 67.12 98 GLU A CA 1
ATOM 748 C C . GLU A 1 98 ? 21.547 -4.047 -14.708 1.00 67.12 98 GLU A C 1
ATOM 750 O O . GLU A 1 98 ? 21.770 -4.909 -15.553 1.00 67.12 98 GLU A O 1
ATOM 755 N N . ASP A 1 99 ? 20.308 -3.786 -14.273 1.00 64.19 99 ASP A N 1
ATOM 756 C CA . ASP A 1 99 ? 19.113 -4.540 -14.682 1.00 64.19 99 ASP A CA 1
ATOM 757 C C . ASP A 1 99 ? 18.431 -3.965 -15.941 1.00 64.19 99 ASP A C 1
ATOM 759 O O . ASP A 1 99 ? 17.343 -4.401 -16.349 1.00 64.19 99 ASP A O 1
ATOM 763 N N . ALA A 1 100 ? 19.059 -2.980 -16.588 1.00 63.25 100 ALA A N 1
ATOM 764 C CA . ALA A 1 100 ? 18.600 -2.457 -17.867 1.00 63.25 100 ALA A CA 1
ATOM 765 C C . ALA A 1 100 ? 18.686 -3.543 -18.964 1.00 63.25 100 ALA A C 1
ATOM 767 O O . ALA A 1 100 ? 19.647 -4.313 -18.997 1.00 63.25 100 ALA A O 1
ATOM 768 N N . PRO A 1 101 ? 17.726 -3.623 -19.909 1.00 64.81 101 PRO A N 1
ATOM 769 C CA . PRO A 1 101 ? 16.580 -2.733 -20.137 1.00 64.81 101 PRO A CA 1
ATOM 770 C C . PRO A 1 101 ? 15.253 -3.230 -19.530 1.00 64.81 101 PRO A C 1
ATOM 772 O O . PRO A 1 101 ? 14.224 -2.581 -19.702 1.00 64.81 101 PRO A O 1
ATOM 775 N N . LYS A 1 102 ? 15.239 -4.400 -18.877 1.00 66.81 102 LYS A N 1
ATOM 776 C CA . LYS A 1 102 ? 13.992 -5.066 -18.456 1.00 66.81 102 LYS A CA 1
ATOM 777 C C . LYS A 1 102 ? 13.579 -4.756 -17.015 1.00 66.81 102 LYS A C 1
ATOM 779 O O . LYS A 1 102 ? 12.410 -4.962 -16.697 1.00 66.81 102 LYS A O 1
ATOM 784 N N . TYR A 1 103 ? 14.502 -4.282 -16.169 1.00 71.25 103 TYR A N 1
ATOM 785 C CA . TYR A 1 103 ? 14.281 -3.874 -14.770 1.00 71.25 103 TYR A CA 1
ATOM 786 C C . TYR A 1 103 ? 13.408 -4.856 -13.966 1.00 71.25 103 TYR A C 1
ATOM 788 O O . TYR A 1 103 ? 12.532 -4.467 -13.192 1.00 71.25 103 TYR A O 1
ATOM 796 N N . ILE A 1 104 ? 13.626 -6.158 -14.177 1.00 74.62 104 ILE A N 1
ATOM 797 C CA . ILE A 1 104 ? 12.770 -7.239 -13.657 1.00 74.62 104 ILE A CA 1
ATOM 798 C C . ILE A 1 104 ? 12.762 -7.232 -12.125 1.00 74.62 104 ILE A C 1
ATOM 800 O O . ILE A 1 104 ? 11.716 -7.432 -11.509 1.00 74.62 104 ILE A O 1
ATOM 804 N N . THR A 1 105 ? 13.914 -6.964 -11.515 1.00 76.69 105 THR A N 1
ATOM 805 C CA . THR A 1 105 ? 14.117 -6.823 -10.067 1.00 76.69 105 THR A CA 1
ATOM 806 C C . THR A 1 105 ? 13.258 -5.701 -9.483 1.00 76.69 105 THR A C 1
ATOM 808 O O . THR A 1 105 ? 12.484 -5.949 -8.558 1.00 76.69 105 THR A O 1
ATOM 811 N N . GLY A 1 106 ? 13.311 -4.503 -10.071 1.00 79.12 106 GLY A N 1
ATOM 812 C CA . GLY A 1 106 ? 12.525 -3.343 -9.648 1.00 79.12 106 GLY A CA 1
ATOM 813 C C . GLY A 1 106 ? 11.019 -3.581 -9.755 1.00 79.12 106 GLY A C 1
ATOM 814 O O . GLY A 1 106 ? 10.286 -3.377 -8.786 1.00 79.12 106 GLY A O 1
ATOM 815 N N . TYR A 1 107 ? 10.546 -4.105 -10.891 1.00 80.25 107 TYR A N 1
ATOM 816 C CA . TYR A 1 107 ? 9.123 -4.416 -11.069 1.00 80.25 107 TYR A CA 1
ATOM 817 C C . TYR A 1 107 ? 8.640 -5.542 -10.147 1.00 80.25 107 TYR A C 1
ATOM 819 O O . TYR A 1 107 ? 7.552 -5.444 -9.577 1.00 80.25 107 TYR A O 1
ATOM 827 N N . SER A 1 108 ? 9.452 -6.581 -9.937 1.00 81.06 108 SER A N 1
ATOM 828 C CA . SER A 1 108 ? 9.131 -7.668 -9.001 1.00 81.06 108 SER A CA 1
ATOM 829 C C . SER A 1 108 ? 9.045 -7.165 -7.561 1.00 81.06 108 SER A C 1
ATOM 831 O O . SER A 1 108 ? 8.157 -7.581 -6.819 1.00 81.06 108 SER A O 1
ATOM 833 N N . LEU A 1 109 ? 9.915 -6.226 -7.174 1.00 84.88 109 LEU A N 1
ATOM 834 C CA . LEU A 1 109 ? 9.873 -5.592 -5.862 1.00 84.88 109 LEU A CA 1
ATOM 835 C C . LEU A 1 109 ? 8.582 -4.780 -5.678 1.00 84.88 109 LEU A C 1
ATOM 837 O O . LEU A 1 109 ? 7.915 -4.915 -4.654 1.00 84.88 109 LEU A O 1
ATOM 841 N N . CYS A 1 110 ? 8.179 -3.993 -6.683 1.00 83.31 110 CYS A N 1
ATOM 842 C CA . CYS A 1 110 ? 6.904 -3.272 -6.658 1.00 83.31 110 CYS A CA 1
ATOM 843 C C . CYS A 1 110 ? 5.709 -4.224 -6.502 1.00 83.31 110 CYS A C 1
ATOM 845 O O . CYS A 1 110 ? 4.839 -3.978 -5.668 1.00 83.31 110 CYS A O 1
ATOM 847 N N . ILE A 1 111 ? 5.684 -5.335 -7.247 1.00 84.81 111 ILE A N 1
ATOM 848 C CA . ILE A 1 111 ? 4.633 -6.358 -7.132 1.00 84.81 111 ILE A CA 1
ATOM 849 C C . ILE A 1 111 ? 4.625 -6.970 -5.728 1.00 84.81 111 ILE A C 1
ATOM 851 O O . ILE A 1 111 ? 3.559 -7.092 -5.126 1.00 84.81 111 ILE A O 1
ATOM 855 N N . ALA A 1 112 ? 5.793 -7.305 -5.175 1.00 86.31 112 ALA A N 1
ATOM 856 C CA . ALA A 1 112 ? 5.904 -7.848 -3.825 1.00 86.31 112 ALA A CA 1
ATOM 857 C C . ALA A 1 112 ? 5.346 -6.879 -2.770 1.00 86.31 112 ALA A C 1
ATOM 859 O O . ALA A 1 112 ? 4.579 -7.301 -1.904 1.00 86.31 112 ALA A O 1
ATOM 860 N N . PHE A 1 113 ? 5.652 -5.581 -2.871 1.00 85.19 113 PHE A N 1
ATOM 861 C CA . PHE A 1 113 ? 5.106 -4.562 -1.968 1.00 85.19 113 PHE A CA 1
ATOM 862 C C . PHE A 1 113 ? 3.596 -4.367 -2.129 1.00 85.19 113 PHE A C 1
ATOM 864 O O . PHE A 1 113 ? 2.901 -4.228 -1.124 1.00 85.19 113 PHE A O 1
ATOM 871 N N . VAL A 1 114 ? 3.067 -4.397 -3.355 1.00 84.19 114 VAL A N 1
ATOM 872 C CA . VAL A 1 114 ? 1.615 -4.313 -3.594 1.00 84.19 114 VAL A CA 1
ATOM 873 C C . VAL A 1 114 ? 0.896 -5.535 -3.019 1.00 84.19 114 VAL A C 1
ATOM 875 O O . VAL A 1 114 ? -0.120 -5.384 -2.343 1.00 84.19 114 VAL A O 1
ATOM 878 N N . CYS A 1 115 ? 1.439 -6.738 -3.210 1.00 84.31 115 CYS A N 1
ATOM 879 C CA . CYS A 1 115 ? 0.902 -7.962 -2.614 1.00 84.31 115 CYS A CA 1
ATOM 880 C C . CYS A 1 115 ? 0.967 -7.934 -1.082 1.00 84.31 115 CYS A C 1
ATOM 882 O O . CYS A 1 115 ? 0.003 -8.318 -0.421 1.00 84.31 115 CYS A O 1
ATOM 884 N N . LEU A 1 116 ? 2.074 -7.450 -0.510 1.00 85.75 116 LEU A N 1
ATOM 885 C CA . LEU A 1 116 ? 2.216 -7.286 0.936 1.00 85.75 116 LEU A CA 1
ATOM 886 C C . LEU A 1 116 ? 1.199 -6.279 1.484 1.00 85.75 116 LEU A C 1
ATOM 888 O O . LEU A 1 116 ? 0.583 -6.547 2.511 1.00 85.75 116 LEU A O 1
ATOM 892 N N . SER A 1 117 ? 0.986 -5.162 0.782 1.00 82.44 117 SER A N 1
ATOM 893 C CA . SER A 1 117 ? -0.042 -4.178 1.130 1.00 82.44 117 SER A CA 1
ATOM 894 C C . SER A 1 117 ? -1.431 -4.809 1.115 1.00 82.44 117 SER A C 1
ATOM 896 O O . SER A 1 117 ? -2.149 -4.711 2.103 1.00 82.44 117 SER A O 1
ATOM 898 N N . ALA A 1 118 ? -1.785 -5.526 0.044 1.00 80.31 118 ALA A N 1
ATOM 899 C CA . ALA A 1 118 ? -3.080 -6.194 -0.068 1.00 80.31 118 ALA A CA 1
ATOM 900 C C . ALA A 1 118 ? -3.299 -7.236 1.043 1.00 80.31 118 ALA A C 1
ATOM 902 O O . ALA A 1 118 ? -4.400 -7.354 1.582 1.00 80.31 118 ALA A O 1
ATOM 903 N N . LEU A 1 119 ? -2.251 -7.980 1.415 1.00 83.69 119 LEU A N 1
ATOM 904 C CA . LEU A 1 119 ? -2.309 -8.931 2.522 1.00 83.69 119 LEU A CA 1
ATOM 905 C C . LEU A 1 119 ? -2.485 -8.216 3.868 1.00 83.69 119 LEU A C 1
ATOM 907 O O . LEU A 1 119 ? -3.304 -8.644 4.678 1.00 83.69 119 LEU A O 1
ATOM 911 N N . ALA A 1 120 ? -1.749 -7.128 4.104 1.00 82.50 120 ALA A N 1
ATOM 912 C CA . ALA A 1 120 ? -1.875 -6.324 5.315 1.00 82.50 120 ALA A CA 1
ATOM 913 C C . ALA A 1 120 ? -3.283 -5.720 5.444 1.00 82.50 120 ALA A C 1
ATOM 915 O O . ALA A 1 120 ? -3.880 -5.802 6.518 1.00 82.50 120 ALA A O 1
ATOM 916 N N . ASP A 1 121 ? -3.848 -5.209 4.347 1.00 78.12 121 ASP A N 1
ATOM 917 C CA . ASP A 1 121 ? -5.221 -4.699 4.291 1.00 78.12 121 ASP A CA 1
ATOM 918 C C . ASP A 1 121 ? -6.250 -5.796 4.595 1.00 78.12 121 ASP A C 1
ATOM 920 O O . ASP A 1 121 ? -7.204 -5.570 5.342 1.00 78.12 121 ASP A O 1
ATOM 924 N N . LEU A 1 122 ? -6.046 -7.011 4.070 1.00 78.69 122 LEU A N 1
ATOM 925 C CA . LEU A 1 122 ? -6.904 -8.163 4.357 1.00 78.69 122 LEU A CA 1
ATOM 926 C C . LEU A 1 122 ? -6.831 -8.568 5.836 1.00 78.69 122 LEU A C 1
ATOM 928 O O . LEU A 1 122 ? -7.864 -8.794 6.465 1.00 78.69 122 LEU A O 1
ATOM 932 N N . VAL A 1 123 ? -5.628 -8.642 6.410 1.00 81.12 123 VAL A N 1
ATOM 933 C CA . VAL A 1 123 ? -5.436 -8.953 7.836 1.00 81.12 123 VAL A CA 1
ATOM 934 C C . VAL A 1 123 ? -6.080 -7.878 8.709 1.00 81.12 123 VAL A C 1
ATOM 936 O O . VAL A 1 123 ? -6.744 -8.205 9.695 1.00 81.12 123 VAL A O 1
ATOM 939 N N . TYR A 1 124 ? -5.935 -6.606 8.339 1.00 77.06 124 TYR A N 1
ATOM 940 C CA . TYR A 1 124 ? -6.563 -5.494 9.040 1.00 77.06 124 TYR A CA 1
ATOM 941 C C . TYR A 1 124 ? -8.095 -5.585 8.980 1.00 77.06 124 TYR A C 1
ATOM 943 O O . TYR A 1 124 ? -8.754 -5.507 10.015 1.00 77.06 124 TYR A O 1
ATOM 951 N N . PHE A 1 125 ? -8.664 -5.877 7.808 1.00 73.81 125 PHE A N 1
ATOM 952 C CA . PHE A 1 125 ? -10.102 -6.104 7.634 1.00 73.81 125 PHE A CA 1
ATOM 953 C C . PHE A 1 125 ? -10.634 -7.258 8.488 1.00 73.81 125 PHE A C 1
ATOM 955 O O . PHE A 1 125 ? -11.631 -7.109 9.195 1.00 73.81 125 PHE A O 1
ATOM 962 N N . LEU A 1 126 ? -9.949 -8.405 8.463 1.00 73.69 126 LEU A N 1
ATOM 963 C CA . LEU A 1 126 ? -10.307 -9.570 9.272 1.00 73.69 126 LEU A CA 1
ATOM 964 C C . LEU A 1 126 ? -10.226 -9.262 10.768 1.00 73.69 126 LEU A C 1
ATOM 966 O O . LEU A 1 126 ? -11.096 -9.687 11.526 1.00 73.69 126 LEU A O 1
ATOM 970 N N . SER A 1 127 ? -9.224 -8.488 11.187 1.00 74.50 127 SER A N 1
ATOM 971 C CA . SER A 1 127 ? -9.060 -8.057 12.578 1.00 74.50 127 SER A CA 1
ATOM 972 C C . SER A 1 127 ? -10.194 -7.127 13.012 1.00 74.50 127 SER A C 1
ATOM 974 O O . SER A 1 127 ? -10.754 -7.307 14.092 1.00 74.50 127 SER A O 1
ATOM 976 N N . VAL A 1 128 ? -10.596 -6.188 12.150 1.00 72.00 128 VAL A N 1
ATOM 977 C CA . VAL A 1 128 ? -11.738 -5.292 12.383 1.00 72.00 128 VAL A CA 1
ATOM 978 C C . VAL A 1 128 ? -13.048 -6.081 12.483 1.00 72.00 128 VAL A C 1
ATOM 980 O O . VAL A 1 128 ? -13.839 -5.837 13.393 1.00 72.00 128 VAL A O 1
ATOM 983 N N . ILE A 1 129 ? -13.271 -7.072 11.611 1.00 71.12 129 ILE A N 1
ATOM 984 C CA . ILE A 1 129 ? -14.437 -7.969 11.695 1.00 71.12 129 ILE A CA 1
ATOM 985 C C . ILE A 1 129 ? -14.411 -8.779 12.989 1.00 71.12 129 ILE A C 1
ATOM 987 O O . ILE A 1 129 ? -15.439 -8.897 13.655 1.00 71.12 129 ILE A O 1
ATOM 991 N N . HIS A 1 130 ? -13.258 -9.347 13.342 1.00 73.12 130 HIS A N 1
ATOM 992 C CA . HIS A 1 130 ? -13.111 -10.160 14.542 1.00 73.12 130 HIS A CA 1
ATOM 993 C C . HIS A 1 130 ? -13.394 -9.343 15.807 1.00 73.12 130 HIS A C 1
ATOM 995 O O . HIS A 1 130 ? -14.153 -9.794 16.663 1.00 73.12 130 HIS A O 1
ATOM 1001 N N . GLU A 1 131 ? -12.855 -8.127 15.906 1.00 70.31 131 GLU A N 1
ATOM 1002 C CA . GLU A 1 131 ? -13.092 -7.244 17.049 1.00 70.31 131 GLU A CA 1
ATOM 1003 C C . GLU A 1 131 ? -14.549 -6.758 17.094 1.00 70.31 131 GLU A C 1
ATOM 1005 O O . GLU A 1 131 ? -15.162 -6.792 18.161 1.00 70.31 131 GLU A O 1
ATOM 1010 N N . ASN A 1 132 ? -15.145 -6.399 15.948 1.00 67.81 132 ASN A N 1
ATOM 1011 C CA . ASN A 1 132 ? -16.570 -6.058 15.868 1.00 67.81 132 ASN A CA 1
ATOM 1012 C C . ASN A 1 132 ? -17.450 -7.235 16.329 1.00 67.81 132 ASN A C 1
ATOM 1014 O O . ASN A 1 132 ? -18.344 -7.043 17.148 1.00 67.81 132 ASN A O 1
ATOM 1018 N N . ARG A 1 133 ? -17.148 -8.467 15.899 1.00 69.06 133 ARG A N 1
ATOM 1019 C CA . ARG A 1 133 ? -17.886 -9.671 16.308 1.00 69.06 133 ARG A CA 1
ATOM 1020 C C . ARG A 1 133 ? -17.696 -9.998 17.791 1.00 69.06 133 ARG A C 1
ATOM 1022 O O . ARG A 1 133 ? -18.664 -10.331 18.469 1.00 69.06 133 ARG A O 1
ATOM 1029 N N . ARG A 1 134 ? -16.479 -9.860 18.327 1.00 69.31 134 ARG A N 1
ATOM 1030 C CA . ARG A 1 134 ? -16.200 -10.066 19.759 1.00 69.31 134 ARG A CA 1
ATOM 1031 C C . ARG A 1 134 ? -16.972 -9.069 20.628 1.00 69.31 134 ARG A C 1
ATOM 1033 O O . ARG A 1 134 ? -17.479 -9.447 21.684 1.00 69.31 134 ARG A O 1
ATOM 1040 N N . ARG A 1 135 ? -17.083 -7.814 20.179 1.00 64.12 135 ARG A N 1
ATOM 1041 C CA . ARG A 1 135 ? -17.864 -6.762 20.849 1.00 64.12 135 ARG A CA 1
ATOM 1042 C C . ARG A 1 135 ? -19.371 -7.005 20.740 1.00 64.12 135 ARG A C 1
ATOM 1044 O O . ARG A 1 135 ? -20.057 -6.861 21.748 1.00 64.12 135 ARG A O 1
ATOM 1051 N N . ASP A 1 136 ? -19.870 -7.470 19.593 1.00 65.81 136 ASP A N 1
ATOM 1052 C CA . ASP A 1 136 ? -21.275 -7.874 19.427 1.00 65.81 136 ASP A CA 1
ATOM 1053 C C . ASP A 1 136 ? -21.643 -9.035 20.374 1.00 65.81 136 ASP A C 1
ATOM 1055 O O . ASP A 1 136 ? -22.676 -9.001 21.044 1.00 65.81 136 ASP A O 1
ATOM 1059 N N . GLU A 1 137 ? -20.757 -10.026 20.520 1.00 65.31 137 GLU A N 1
ATOM 1060 C CA . GLU A 1 137 ? -20.936 -11.148 21.452 1.00 65.31 137 GLU A CA 1
ATOM 1061 C C . GLU A 1 137 ? -20.810 -10.733 22.931 1.00 65.31 137 GLU A C 1
ATOM 1063 O O . GLU A 1 137 ? -21.436 -11.338 23.803 1.00 65.31 137 GLU A O 1
ATOM 1068 N N . ALA A 1 138 ? -19.998 -9.722 23.256 1.00 61.78 138 ALA A N 1
ATOM 1069 C CA . ALA A 1 138 ? -19.923 -9.151 24.605 1.00 61.78 138 ALA A CA 1
ATOM 1070 C C . ALA A 1 138 ? -21.192 -8.351 24.954 1.00 61.78 138 ALA A C 1
ATOM 1072 O O . ALA A 1 138 ? -21.705 -8.451 26.069 1.00 61.78 138 ALA A O 1
ATOM 1073 N N . ARG A 1 139 ? -21.756 -7.626 23.978 1.00 59.00 139 ARG A N 1
ATOM 1074 C CA . ARG A 1 139 ? -23.020 -6.889 24.123 1.00 59.00 139 ARG A CA 1
ATOM 1075 C C . ARG A 1 139 ? -24.211 -7.837 24.284 1.00 59.00 139 ARG A C 1
ATOM 1077 O O . ARG A 1 139 ? -25.050 -7.617 25.152 1.00 59.00 139 ARG A O 1
ATOM 1084 N N . ALA A 1 140 ? -24.241 -8.933 23.522 1.00 60.44 140 ALA A N 1
ATOM 1085 C CA . ALA A 1 140 ? -25.267 -9.975 23.624 1.00 60.44 140 ALA A CA 1
ATOM 1086 C C . ALA A 1 140 ?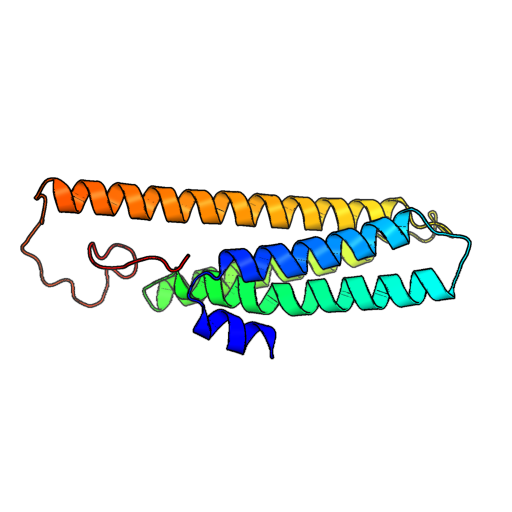 -25.228 -10.745 24.959 1.00 60.44 140 ALA A C 1
ATOM 1088 O O . ALA A 1 140 ? -26.258 -11.229 25.421 1.00 60.44 140 ALA A O 1
ATOM 1089 N N . ARG A 1 141 ? -24.057 -10.832 25.607 1.00 59.47 141 ARG A N 1
ATOM 1090 C CA . ARG A 1 141 ? -23.878 -11.468 26.926 1.00 59.47 141 ARG A CA 1
ATOM 1091 C C . ARG A 1 141 ? -24.259 -10.578 28.115 1.00 59.47 141 ARG A C 1
ATOM 1093 O O . ARG A 1 141 ? -24.100 -11.006 29.253 1.00 59.47 141 ARG A O 1
ATOM 1100 N N . GLY A 1 142 ? -24.756 -9.359 27.883 1.00 51.16 142 GLY A N 1
ATOM 1101 C CA . GLY A 1 142 ? -25.211 -8.467 28.956 1.00 51.16 142 GLY A CA 1
ATOM 1102 C C . GLY A 1 142 ? -24.094 -7.962 29.876 1.00 51.16 142 GLY A C 1
ATOM 1103 O O . GLY A 1 142 ? -24.381 -7.369 30.913 1.00 51.16 142 GLY A O 1
ATOM 1104 N N . SER A 1 143 ? -22.820 -8.141 29.507 1.00 47.50 143 SER A N 1
ATOM 1105 C CA . SER A 1 143 ? -21.682 -7.563 30.225 1.00 47.50 143 SER A CA 1
ATOM 1106 C C . SER A 1 143 ? -21.514 -6.090 29.854 1.00 47.50 143 SER A C 1
ATOM 1108 O O . SER A 1 143 ? -20.452 -5.652 29.413 1.00 47.50 143 SER A O 1
ATOM 1110 N N . THR A 1 144 ? -22.572 -5.300 30.013 1.00 44.09 144 THR A N 1
ATOM 1111 C CA . THR A 1 144 ? -22.404 -3.875 30.262 1.00 44.09 144 THR A CA 1
ATOM 1112 C C . THR A 1 144 ? -21.694 -3.760 31.601 1.00 44.09 144 THR A C 1
ATOM 1114 O O . THR A 1 144 ? -22.314 -3.883 32.656 1.00 44.09 144 THR A O 1
ATOM 1117 N N . ILE A 1 145 ? -20.385 -3.506 31.571 1.00 47.16 145 ILE A N 1
ATOM 1118 C CA . ILE A 1 145 ? -19.705 -2.824 32.674 1.00 47.16 145 ILE A CA 1
ATOM 1119 C C . ILE A 1 145 ? -20.236 -1.383 32.648 1.00 47.16 145 ILE A C 1
ATOM 1121 O O . ILE A 1 145 ? -19.612 -0.450 32.154 1.00 47.16 145 ILE A O 1
ATOM 1125 N N . LEU A 1 146 ? -21.484 -1.255 33.087 1.00 53.09 146 LEU A N 1
ATOM 1126 C CA . LEU A 1 146 ? -22.211 -0.025 33.327 1.00 53.09 146 LEU A CA 1
ATOM 1127 C C . LEU A 1 146 ? -21.602 0.543 34.613 1.00 53.09 146 LEU A C 1
ATOM 1129 O O . LEU A 1 146 ? -21.744 -0.074 35.667 1.00 53.09 146 LEU A O 1
ATOM 1133 N N . GLY A 1 147 ? -20.888 1.673 34.542 1.00 40.72 147 GLY A N 1
ATOM 1134 C CA . GLY A 1 147 ? -20.583 2.400 35.779 1.00 40.72 147 GLY A CA 1
ATOM 1135 C C . GLY A 1 147 ? -19.314 3.237 35.906 1.00 40.72 147 GLY A C 1
ATOM 1136 O O . GLY A 1 147 ? -18.955 3.517 37.046 1.00 40.72 147 GLY A O 1
ATOM 1137 N N . LYS A 1 148 ? -18.637 3.691 34.841 1.00 36.22 148 LYS A N 1
ATOM 1138 C CA . LYS A 1 148 ? -17.741 4.858 34.985 1.00 36.22 148 LYS A CA 1
ATOM 1139 C C . LYS A 1 148 ? -17.880 5.834 33.813 1.00 36.22 148 LYS A C 1
ATOM 1141 O O . LYS A 1 148 ? -17.682 5.412 32.676 1.00 36.22 148 LYS A O 1
ATOM 1146 N N . PRO A 1 149 ? -18.164 7.126 34.067 1.00 40.78 149 PRO A N 1
ATOM 1147 C CA . PRO A 1 149 ? -18.053 8.162 33.054 1.00 40.78 149 PRO A CA 1
ATOM 1148 C C . PRO A 1 149 ? -16.560 8.408 32.816 1.00 40.78 149 PRO A C 1
ATOM 1150 O O . PRO A 1 149 ? -15.920 9.184 33.516 1.00 40.78 149 PRO A O 1
ATOM 1153 N N . VAL A 1 150 ? -15.971 7.686 31.864 1.00 45.25 150 VAL A N 1
ATOM 1154 C CA . VAL A 1 150 ? -14.649 8.018 31.309 1.00 45.25 150 VAL A CA 1
ATOM 1155 C C . VAL A 1 150 ? -14.882 8.522 29.886 1.00 45.25 150 VAL A C 1
ATOM 1157 O O . VAL A 1 150 ? -14.438 7.940 28.903 1.00 45.25 150 VAL A O 1
ATOM 1160 N N . GLU A 1 151 ? -15.675 9.590 29.785 1.00 47.19 151 GLU A N 1
ATOM 1161 C CA . GLU A 1 151 ? -16.251 10.136 28.547 1.00 47.19 151 GLU A CA 1
ATOM 1162 C C . GLU A 1 151 ? -15.255 10.875 27.629 1.00 47.19 151 GLU A C 1
ATOM 1164 O O . GLU A 1 151 ? -15.672 11.570 26.711 1.00 47.19 151 GLU A O 1
ATOM 1169 N N . SER A 1 152 ? -13.936 10.734 27.799 1.00 45.47 152 SER A N 1
ATOM 1170 C CA . SER A 1 152 ? -12.989 11.487 26.953 1.00 45.47 152 SER A CA 1
ATOM 1171 C C . SER A 1 152 ? -11.665 10.775 26.649 1.00 45.47 152 SER A C 1
ATOM 1173 O O . SER A 1 152 ? -11.157 10.874 25.533 1.00 45.47 152 SER A O 1
ATOM 1175 N N . GLU A 1 153 ? -11.119 9.975 27.572 1.00 45.38 153 GLU A N 1
ATOM 1176 C CA . GLU A 1 153 ? -9.758 9.428 27.406 1.00 45.38 153 GLU A CA 1
ATOM 1177 C C . GLU A 1 153 ? -9.681 8.018 26.792 1.00 45.38 153 GLU A C 1
ATOM 1179 O O . GLU A 1 153 ? -8.628 7.624 26.289 1.00 45.38 153 GLU A O 1
ATOM 1184 N N . ALA A 1 154 ? -10.773 7.243 26.794 1.00 45.75 154 ALA A N 1
AT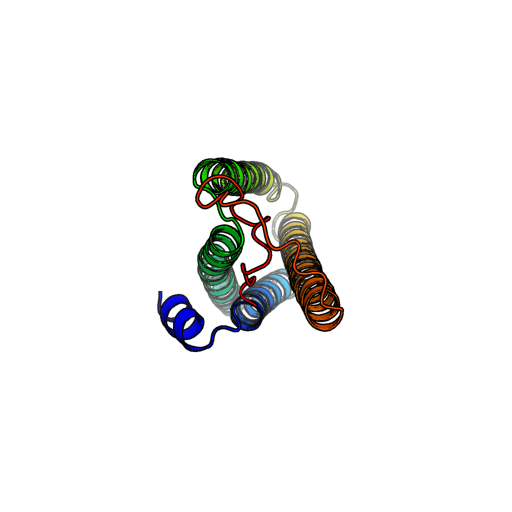OM 1185 C CA . ALA A 1 154 ? -10.732 5.834 26.384 1.00 45.75 154 ALA A CA 1
ATOM 1186 C C . ALA A 1 154 ? -10.658 5.621 24.858 1.00 45.75 154 ALA A C 1
ATOM 1188 O O . ALA A 1 154 ? -10.194 4.567 24.418 1.00 45.75 154 ALA A O 1
ATOM 1189 N N . GLY A 1 155 ? -11.063 6.603 24.043 1.00 56.19 155 GLY A N 1
ATOM 1190 C CA . GLY A 1 155 ? -10.994 6.511 22.579 1.00 56.19 155 GLY A CA 1
ATOM 1191 C C . GLY A 1 155 ? -11.603 5.206 22.042 1.00 56.19 155 GLY A C 1
ATOM 1192 O O . GLY A 1 155 ? -12.776 4.928 22.278 1.00 56.19 155 GLY A O 1
ATOM 1193 N N . ASP A 1 156 ? -10.787 4.381 21.372 1.00 48.44 156 ASP A N 1
ATOM 1194 C CA . ASP A 1 156 ? -11.194 3.099 20.753 1.00 48.44 156 ASP A CA 1
ATOM 1195 C C . ASP A 1 156 ? -11.564 1.995 21.752 1.00 48.44 156 ASP A C 1
ATOM 1197 O O . ASP A 1 156 ? -12.159 0.978 21.384 1.00 48.44 156 ASP A O 1
ATOM 1201 N N . LEU A 1 157 ? -11.173 2.163 23.019 1.00 50.09 157 LEU A N 1
ATOM 1202 C CA . LEU A 1 157 ? -11.509 1.247 24.113 1.00 50.09 157 LEU A CA 1
ATOM 1203 C C . LEU A 1 157 ? -12.935 1.478 24.628 1.00 50.09 157 LEU A C 1
ATOM 1205 O O . LEU A 1 157 ? -13.380 0.743 25.507 1.00 50.09 157 LEU A O 1
ATOM 1209 N N . ASN A 1 158 ? -13.648 2.482 24.103 1.00 44.97 158 ASN A N 1
ATOM 1210 C CA . ASN A 1 158 ? -15.053 2.680 24.414 1.00 44.97 158 ASN A CA 1
ATOM 1211 C C . ASN A 1 158 ? -15.872 1.476 23.887 1.00 44.97 158 ASN A C 1
ATOM 1213 O O . ASN A 1 158 ? -15.817 1.196 22.683 1.00 44.97 158 ASN A O 1
ATOM 1217 N N . PRO A 1 159 ? -16.628 0.767 24.753 1.00 49.53 159 PRO A N 1
ATOM 1218 C CA . PRO A 1 159 ? -17.455 -0.377 24.363 1.00 49.53 159 PRO A CA 1
ATOM 1219 C C . PRO A 1 159 ? -18.481 -0.073 23.262 1.00 49.53 159 PRO A C 1
ATOM 1221 O O . PRO A 1 159 ? -18.877 -0.989 22.545 1.00 49.53 159 PRO A O 1
ATOM 1224 N N . ASP A 1 160 ? -18.888 1.192 23.105 1.00 46.16 160 ASP A N 1
ATOM 1225 C CA . ASP A 1 160 ? -19.856 1.629 22.089 1.00 46.16 160 ASP A CA 1
ATOM 1226 C C . ASP A 1 160 ? -19.213 2.094 20.763 1.00 46.16 160 ASP A C 1
ATOM 1228 O O . ASP A 1 160 ? -19.927 2.425 19.813 1.00 46.16 160 ASP A O 1
ATOM 1232 N N . TYR A 1 161 ? -17.877 2.112 20.655 1.00 48.47 161 TYR A N 1
ATOM 1233 C CA . TYR A 1 161 ? -17.190 2.500 19.420 1.00 48.47 161 TYR A CA 1
ATOM 1234 C C . TYR A 1 161 ? -17.208 1.364 18.391 1.00 48.47 161 TYR A C 1
ATOM 1236 O O . TYR A 1 161 ? -16.776 0.242 18.677 1.00 48.47 161 TYR A O 1
ATOM 1244 N N . ARG A 1 162 ? -17.694 1.668 17.183 1.00 51.72 162 ARG A N 1
ATOM 1245 C CA . ARG A 1 162 ? -17.813 0.719 16.072 1.00 51.72 162 ARG A CA 1
ATOM 1246 C C . ARG A 1 162 ? -16.793 1.057 14.995 1.00 51.72 162 ARG A C 1
ATOM 1248 O O . ARG A 1 162 ? -16.843 2.147 14.428 1.00 51.72 162 ARG A O 1
ATOM 1255 N N . TYR A 1 163 ? -15.915 0.108 14.689 1.00 55.22 163 TYR A N 1
ATOM 1256 C CA . TYR A 1 163 ? -14.964 0.257 13.595 1.00 55.22 163 TYR A CA 1
ATOM 1257 C C . TYR A 1 163 ? -15.699 0.249 12.256 1.00 55.22 163 TYR A C 1
ATOM 1259 O O . TYR A 1 163 ? -16.593 -0.577 12.029 1.00 55.22 163 TYR A O 1
ATOM 1267 N N . LEU A 1 164 ? -15.319 1.173 11.377 1.00 56.41 164 LEU A N 1
ATOM 1268 C CA . LEU A 1 164 ? -15.853 1.246 10.024 1.00 56.41 164 LEU A CA 1
ATOM 1269 C C . LEU A 1 164 ? -15.170 0.168 9.171 1.00 56.41 164 LEU A C 1
ATOM 1271 O O . LEU A 1 164 ? -13.940 0.090 9.120 1.00 56.41 164 LEU A O 1
ATOM 1275 N N . LEU A 1 165 ? -15.989 -0.671 8.534 1.00 51.50 165 LEU A N 1
ATOM 1276 C CA . LEU A 1 165 ? -15.570 -1.678 7.550 1.00 51.50 165 LEU A CA 1
ATOM 1277 C C . LEU A 1 165 ? -15.165 -1.020 6.231 1.00 51.50 165 LEU A C 1
ATOM 1279 O O . LEU A 1 165 ? -15.659 0.092 5.945 1.00 51.50 165 LEU A O 1
#

Sequence (165 aa):
MLIAIVSDHVRHRFLFVLIPTAIALAGFVILLMVHDNAHLQYAALFLAAMGTYSAMPVMVCWFNTNLAGHHRRAVGTAWQVGFGNIGGIIAVYAFLAEDAPKYITGYSLCIAFVCLSALADLVYFLSVIHENRRRDEARARGSTILGKPVESEAGDLNPDYRYLL

Organism: NCBI:txid599839

InterPro domains:
  IPR036259 MFS transporter superfamily [G3DSA:1.20.1250.20] (1-142)
  IPR036259 MFS transporter superfamily [SSF103473] (2-136)

Radius of gyration: 20.06 Å; chains: 1; bounding box: 48×24×63 Å

pLDDT: mean 70.95, std 13.59, range [36.22, 88.25]

Foldseek 3Di:
DVLVVVCVVPLQLLVSLQVLLVQLLQLLVQLLPDDPDPVSVVVSVVSNVSSVVSNVVSVLVLQLQLWFDPVRSVVSSVVVVVVVVVVVVVLVVQQDPVPPPNSNSNSVVSSVVSVVVNVVSVVVVVVLVVVQVVLVVCVVVVPPPPDDPPPHGCTNVPSPDHRGD

Secondary structure (DSSP, 8-state):
-HHHHHHHHHS-HHHHHHHHHHHHHHHHHHHHH--S-HHHHHHHHHHHHHHHHHHHHHHHHHHHHT--SHHHHHHHHHHHHHHHHHHHHHHHHHS-GGGTTT-HHHHHHHHHHHHHHHHHHHHHHHHHHHHHHHHHHHHHTT--------TTT-GGG-TT-----